Protein 7WME (pdb70)

Nearest PDB structures (foldseek):
  7wme-assembly1_A  TM=1.007E+00  e=6.106E-36  Arabidopsis thaliana
  6sei-assembly1_A  TM=8.425E-01  e=9.256E-13  Thermothielavioides terrestris
  6sei-assembly1_C  TM=8.385E-01  e=9.876E-13  Thermothielavioides terrestris
  6seh-assembly2_A  TM=8.746E-01  e=3.059E-11  Thermothielavioides terrestris
  7cq2-assembly2_B  TM=7.900E-01  e=1.708E-11  Saccharomyces cerevisiae YJM789

Solvent-accessible surface area: 7703 Å² total; per-residue (Å²): 63,55,0,0,2,0,0,8,1,71,16,71,88,38,136,30,77,34,59,13,3,51,3,68,48,4,32,82,36,19,106,15,1,38,32,128,65,87,59,44,10,200,115,7,91,138,45,77,76,13,55,7,0,0,0,0,39,35,7,86,62,69,84,14,0,69,106,0,27,111,4,0,68,68,11,120,126,10,135,40,0,145,151,26,1,88,86,53,213,52,47,88,26,17,52,15,33,0,33,0,0,9,21,0,0,53,27,118,58,15,49,96,42,119,3,18,0,0,1,24,37,83,88,23,30,106,36,10,71,131,14,62,97,22,24,177,95,19,44,79,59,78,25,52,39,81,87,3,43,90,153,27,128

Structure (mmCIF, N/CA/C/O backbone):
data_7WME
#
_entry.id   7WME
#
_cell.length_a   40.518
_cell.length_b   53.452
_cell.length_c   69.947
_cell.angle_alpha   90.000
_cell.angle_beta   90.000
_cell.angle_gamma   90.000
#
_symmetry.space_group_name_H-M   'P 21 21 21'
#
loop_
_entity.id
_entity.type
_entity.pdbx_description
1 polymer 'Structure-specific endonuclease subunit SLX1 homolog'
2 non-polymer 'CALCIUM ION'
3 water water
#
loop_
_atom_site.group_PDB
_atom_site.id
_atom_site.type_symbol
_atom_site.label_atom_id
_atom_site.label_alt_id
_atom_site.label_comp_id
_atom_site.label_asym_id
_atom_site.label_entity_id
_atom_site.label_seq_id
_atom_site.pdbx_PDB_ins_code
_atom_site.Cartn_x
_atom_site.Cartn_y
_atom_site.Cartn_z
_atom_site.occupancy
_atom_site.B_iso_or_equiv
_atom_site.auth_seq_id
_atom_site.auth_comp_id
_atom_site.auth_asym_id
_atom_site.auth_atom_id
_atom_site.pdbx_PDB_model_num
ATOM 1 N N . PHE A 1 27 ? 1.24349 49.15748 46.86154 1.000 20.55688 27 PHE A N 1
ATOM 2 C CA . PHE A 1 27 ? 2.04837 48.04870 47.37989 1.000 19.58035 27 PHE A CA 1
ATOM 3 C C . PHE A 1 27 ? 2.73942 47.40759 46.17579 1.000 18.89585 27 PHE A C 1
ATOM 4 O O . PHE A 1 27 ? 2.05339 46.93518 45.28165 1.000 17.79153 27 PHE A O 1
ATOM 12 N N . PHE A 1 28 ? 4.07462 47.40365 46.14772 1.000 19.59964 28 PHE A N 1
ATOM 13 C CA . PHE A 1 28 ? 4.83072 46.81713 45.03938 1.000 15.06396 28 PHE A CA 1
ATOM 14 C C . PHE A 1 28 ? 5.87946 45.90306 45.65667 1.000 13.97564 28 PHE A C 1
ATOM 15 O O . PHE A 1 28 ? 6.64587 46.35534 46.52155 1.000 14.84398 28 PHE A O 1
ATOM 23 N N . ALA A 1 29 ? 5.86995 44.61851 45.27073 1.000 13.39345 29 ALA A N 1
ATOM 24 C CA . ALA A 1 29 ? 6.71912 43.65652 45.94224 1.000 11.13307 29 ALA A CA 1
ATOM 25 C C . ALA A 1 29 ? 7.45333 42.80622 44.92590 1.000 13.54040 29 ALA A C 1
ATOM 26 O O . ALA A 1 29 ? 6.94289 42.55278 43.82998 1.000 13.76608 29 ALA A O 1
ATOM 28 N N . CYS A 1 30 ? 8.63925 42.31823 45.32536 1.000 9.58628 30 CYS A N 1
ATOM 29 C CA . CYS A 1 30 ? 9.24950 41.21036 44.62118 1.000 9.15154 30 CYS A CA 1
ATOM 30 C C . CYS A 1 30 ? 9.19941 40.02120 45.56266 1.000 12.74256 30 CYS A C 1
ATOM 31 O O . CYS A 1 30 ? 9.29467 40.19867 46.77616 1.000 14.66337 30 CYS A O 1
ATOM 34 N N . TYR A 1 31 ? 9.08807 38.80891 45.04116 1.000 10.91454 31 TYR A N 1
ATOM 35 C CA . TYR A 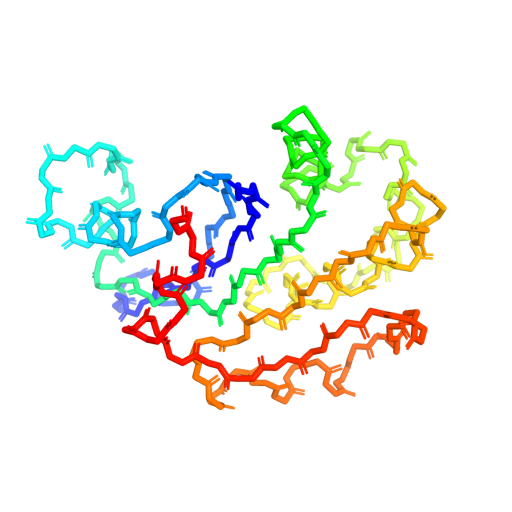1 31 ? 8.94858 37.69262 45.97217 1.000 9.26906 31 TYR A CA 1
ATOM 36 C C . TYR A 1 31 ? 9.79814 36.51647 45.50278 1.000 10.09563 31 TYR A C 1
ATOM 37 O O . TYR A 1 31 ? 10.19288 36.42734 44.32933 1.000 10.66896 31 TYR A O 1
ATOM 46 N N . LEU A 1 32 ? 10.00400 35.58377 46.44003 1.000 10.46401 32 LEU A N 1
ATOM 47 C CA . LEU A 1 32 ? 10.75561 34.35400 46.20019 1.000 10.80297 32 LEU A CA 1
ATOM 48 C C . LEU A 1 32 ? 9.90159 33.16332 46.60500 1.000 8.47863 32 LEU A C 1
ATOM 49 O O . LEU A 1 32 ? 9.40115 33.13731 47.73089 1.000 10.86049 32 LEU A O 1
ATOM 54 N N . LEU A 1 33 ? 9.72720 32.21155 45.68912 1.000 9.64396 33 LEU A N 1
ATOM 55 C CA . LEU A 1 33 ? 9.10992 30.92466 45.99521 1.000 10.55092 33 LEU A CA 1
ATOM 56 C C . LEU A 1 33 ? 10.16668 29.82957 46.03880 1.000 11.04409 33 LEU A C 1
ATOM 57 O O . LEU A 1 33 ? 11.21454 29.91758 45.38163 1.000 10.97752 33 LEU A O 1
ATOM 62 N N . THR A 1 34 ? 9.79480 28.72160 46.68707 1.000 9.57766 34 THR A N 1
ATOM 63 C CA . THR A 1 34 ? 10.59734 27.49941 46.56463 1.000 8.62261 34 THR A CA 1
ATOM 64 C C . THR A 1 34 ? 9.62083 26.35633 46.36797 1.000 11.65642 34 THR A C 1
ATOM 65 O O . THR A 1 34 ? 8.54095 26.36665 46.94557 1.000 12.19999 34 THR A O 1
ATOM 69 N N . SER A 1 35 ? 9.98404 25.38783 45.53433 1.000 10.66613 35 SER A N 1
ATOM 70 C CA . SER A 1 35 ? 9.08068 24.27510 45.25725 1.000 13.12448 35 SER A CA 1
ATOM 71 C C . SER A 1 35 ? 9.25671 23.14689 46.26832 1.000 15.14070 35 SER A C 1
ATOM 72 O O . SER A 1 35 ? 10.38887 22.71919 46.55016 1.000 13.96359 35 SER A O 1
ATOM 75 N N . LEU A 1 36 ? 8.13205 22.61375 46.73427 1.000 14.23775 36 LEU A N 1
ATOM 76 C CA A LEU A 1 36 ? 8.13345 21.42132 47.56951 0.304 16.83354 36 LEU A CA 1
ATOM 77 C CA B LEU A 1 36 ? 8.13515 21.41737 47.56809 0.696 16.70698 36 LEU A CA 1
ATOM 78 C C . LEU A 1 36 ? 7.76815 20.16738 46.78500 1.000 22.49361 36 LEU A C 1
ATOM 79 O O . LEU A 1 36 ? 7.63314 19.08641 47.38584 1.000 22.46765 36 LEU A O 1
ATOM 88 N N . SER A 1 37 ? 7.62991 20.27760 45.47015 1.000 15.78422 37 SER A N 1
ATOM 89 C CA . SER A 1 37 ? 7.43064 19.10404 44.61095 1.000 19.30805 37 SER A CA 1
ATOM 90 C C . SER A 1 37 ? 8.65515 18.18603 44.67094 1.000 21.70038 37 SER A C 1
ATOM 91 O O . SER A 1 37 ? 9.78463 18.66552 44.56425 1.000 19.40071 37 SER A O 1
ATOM 94 N N . PRO A 1 38 ? 8.48956 16.86825 44.82371 1.000 22.71041 38 PRO A N 1
ATOM 95 C CA . PRO A 1 38 ? 9.69997 16.03931 44.86350 1.000 20.41791 38 PRO A CA 1
ATOM 96 C C . PRO A 1 38 ? 10.50123 16.07270 43.57551 1.000 22.25961 38 PRO A C 1
ATOM 97 O O . PRO A 1 38 ? 11.73425 16.02009 43.62912 1.000 29.45003 38 PRO A O 1
ATOM 98 N N . ARG A 1 39 ? 9.86210 16.21249 42.41479 1.000 24.90679 39 ARG A N 1
ATOM 99 C CA . ARG A 1 39 ? 10.62420 16.28258 41.17282 1.000 25.34992 39 ARG A CA 1
ATOM 100 C C . ARG A 1 39 ? 11.36209 17.60191 41.00307 1.000 25.30150 39 ARG A C 1
ATOM 101 O O . ARG A 1 39 ? 12.31235 17.67290 40.21461 1.000 28.41353 39 ARG A O 1
ATOM 103 N N . HIS A 1 40 ? 10.93030 18.65780 41.69759 1.000 19.92759 40 HIS A N 1
ATOM 104 C CA . HIS A 1 40 ? 11.57518 19.96388 41.56212 1.000 19.94689 40 HIS A CA 1
ATOM 105 C C . HIS A 1 40 ? 12.04268 20.53789 42.89420 1.000 21.05481 40 HIS A C 1
ATOM 106 O O . HIS A 1 40 ? 12.18772 21.76274 43.02025 1.000 15.80748 40 HIS A O 1
ATOM 113 N N . LYS A 1 41 ? 12.30099 19.69740 43.88135 1.000 17.80914 41 LYS A N 1
ATOM 114 C CA . LYS A 1 41 ? 12.46179 20.15524 45.24613 1.000 16.73846 41 LYS A CA 1
ATOM 115 C C . LYS A 1 41 ? 13.57823 21.16977 45.37555 1.000 15.53182 41 LYS A C 1
ATOM 116 O O . LYS A 1 41 ? 14.71345 20.91308 44.98166 1.000 16.40620 41 LYS A O 1
ATOM 122 N N . GLY A 1 42 ? 13.23519 22.34369 45.91747 1.000 14.89647 42 GLY A N 1
ATOM 123 C CA . GLY A 1 42 ? 14.22286 23.36935 46.14285 1.000 14.59866 42 GLY A CA 1
ATOM 124 C C . GLY A 1 42 ? 14.38544 24.34565 45.00371 1.000 16.57126 42 GLY A C 1
ATOM 125 O O . GLY A 1 42 ? 15.07413 25.35871 45.17980 1.000 15.56813 42 GLY A O 1
ATOM 126 N N . GLN A 1 43 ? 13.83692 24.04954 43.82997 1.000 13.34473 43 GLN A N 1
ATOM 127 C CA . GLN A 1 43 ? 13.88477 25.03127 42.74953 1.000 12.93722 43 GLN A CA 1
ATOM 128 C C . GLN A 1 43 ? 13.14159 26.27604 43.17427 1.000 12.07982 43 GLN A C 1
ATOM 129 O O . GLN A 1 43 ? 12.18204 26.21721 43.95599 1.000 13.86994 43 GLN A O 1
ATOM 135 N N . THR A 1 44 ? 13.62244 27.41466 42.67703 1.000 10.99814 44 THR A N 1
ATOM 136 C CA . THR A 1 44 ? 13.06233 28.69438 43.13295 1.000 9.94735 44 THR A CA 1
ATOM 137 C C . THR A 1 44 ? 12.38009 29.41091 41.98734 1.000 11.73844 44 THR A C 1
ATOM 138 O O . THR A 1 44 ? 12.58884 29.11661 40.80777 1.000 13.00818 44 THR A O 1
ATOM 142 N N . TYR A 1 45 ? 11.60763 30.42215 42.36255 1.0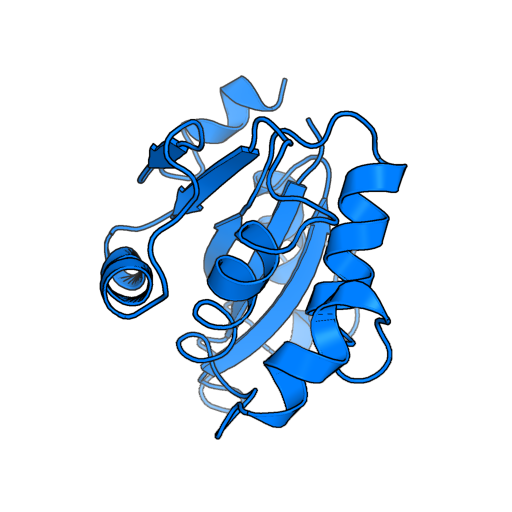00 10.94558 45 TYR A N 1
ATOM 143 C CA . TYR A 1 45 ? 10.98186 31.29904 41.37293 1.000 10.81167 45 TYR A CA 1
ATOM 144 C C . TYR A 1 45 ? 11.00370 32.69573 41.95626 1.000 10.57374 45 TYR A C 1
ATOM 145 O O . TYR A 1 45 ? 10.69062 32.87199 43.13313 1.000 11.01076 45 TYR A O 1
ATOM 154 N N . ILE A 1 46 ? 11.39600 33.67496 41.15915 1.000 10.17480 46 ILE A N 1
ATOM 155 C CA . ILE A 1 46 ? 11.41931 35.07512 41.59881 1.000 8.73692 46 ILE A CA 1
ATOM 156 C C . ILE A 1 46 ? 10.44573 35.86200 40.73595 1.000 9.05921 46 ILE A C 1
ATOM 157 O O . ILE A 1 46 ? 10.43909 35.69212 39.51747 1.000 11.49464 46 ILE A O 1
ATOM 162 N N . GLY A 1 47 ? 9.67431 36.74653 41.35594 1.000 10.80289 47 GLY A N 1
ATOM 163 C CA . GLY A 1 47 ? 8.72845 37.47399 40.52343 1.000 10.05616 47 GLY A CA 1
ATOM 164 C C . GLY A 1 47 ? 8.33844 38.78206 41.16557 1.000 9.64164 47 GLY A C 1
ATOM 165 O O . GLY A 1 47 ? 8.76890 39.10831 42.27074 1.000 10.18815 47 GLY A O 1
ATOM 166 N N . PHE A 1 48 ? 7.46221 39.50906 40.45431 1.000 11.02174 48 PHE A N 1
ATOM 167 C CA . PHE A 1 48 ? 6.91990 40.80535 40.88367 1.000 11.38154 48 PHE A CA 1
ATOM 168 C C . PHE A 1 48 ? 5.41699 40.65166 41.13619 1.000 10.32590 48 PHE A C 1
ATOM 169 O O . PHE A 1 48 ? 4.76139 39.91179 40.42426 1.000 12.26964 48 PHE A O 1
ATOM 177 N N . THR A 1 49 ? 4.89263 41.29085 42.18928 1.000 9.75493 49 THR A N 1
ATOM 178 C CA . THR A 1 49 ? 3.44754 41.24551 42.37191 1.000 12.76110 49 THR A CA 1
ATOM 179 C C . THR A 1 49 ? 2.97784 42.43311 43.18674 1.000 14.12150 49 THR A C 1
ATOM 180 O O . THR A 1 49 ? 3.73111 42.97730 43.99516 1.000 12.87682 49 THR A O 1
ATOM 184 N N . VAL A 1 50 ? 1.70383 42.82131 42.96423 1.000 12.56936 50 VAL A N 1
ATOM 185 C CA . VAL A 1 50 ? 1.02642 43.75709 43.87779 1.000 15.63144 50 VAL A CA 1
ATOM 186 C C . VAL A 1 50 ? 0.10509 43.04351 44.86353 1.000 15.38373 50 VAL A C 1
ATOM 187 O O . VAL A 1 50 ? -0.54444 43.69970 45.69127 1.000 15.01950 50 VAL A O 1
ATOM 191 N N . ASN A 1 51 ? 0.04359 41.71763 44.83972 1.000 13.24011 51 ASN A N 1
ATOM 192 C CA . ASN A 1 51 ? -0.85272 40.97650 45.72328 1.000 13.21295 51 ASN A CA 1
ATOM 193 C C . ASN A 1 51 ? -0.30591 39.58816 46.00669 1.000 15.06233 51 ASN A C 1
ATOM 194 O O . ASN A 1 51 ? -0.66692 38.61421 45.33823 1.000 1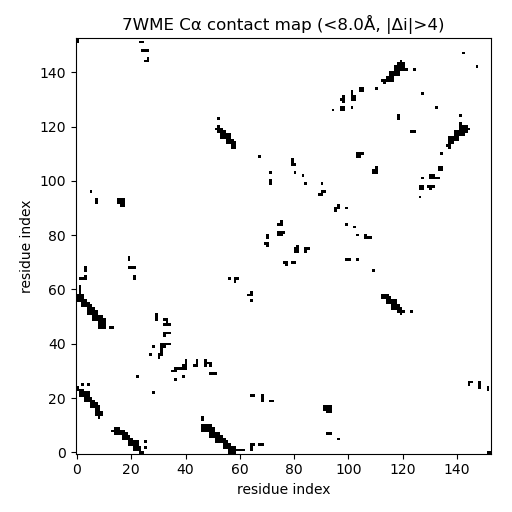4.33587 51 ASN A O 1
ATOM 199 N N . PRO A 1 52 ? 0.51730 39.44756 47.04466 1.000 15.27549 52 PRO A N 1
ATOM 200 C CA . PRO A 1 52 ? 1.19080 38.15306 47.28965 1.000 13.67125 52 PRO A CA 1
ATOM 201 C C . PRO A 1 52 ? 0.24355 37.00134 47.52809 1.000 16.59128 52 PRO A C 1
ATOM 202 O O . PRO A 1 52 ? 0.53072 35.88280 47.10737 1.000 14.26343 52 PRO A O 1
ATOM 206 N N . ARG A 1 53 ? -0.88992 37.24082 48.21705 1.000 15.97726 53 ARG A N 1
ATOM 207 C CA . ARG A 1 53 ? -1.82339 36.15807 48.49969 1.000 16.29270 53 ARG A CA 1
ATOM 208 C C . ARG A 1 53 ? -2.46921 35.64907 47.22346 1.000 14.63294 53 ARG A C 1
ATOM 209 O O . ARG A 1 53 ? -2.55168 34.43433 46.98086 1.000 14.98924 53 ARG A O 1
ATOM 213 N N . ARG A 1 54 ? -2.91999 36.57944 46.37134 1.000 13.74861 54 ARG A N 1
ATOM 214 C CA . ARG A 1 54 ? -3.41881 36.15674 45.07172 1.000 13.23909 54 ARG A CA 1
ATOM 215 C C . ARG A 1 54 ? -2.34319 35.38323 44.31137 1.000 14.47206 54 ARG A C 1
ATOM 216 O O . ARG A 1 54 ? -2.60951 34.35120 43.69729 1.000 12.10316 54 ARG A O 1
ATOM 224 N N . ARG A 1 55 ? -1.12239 35.90891 44.30350 1.000 13.60711 55 ARG A N 1
ATOM 225 C CA . ARG A 1 55 ? -0.06341 35.33142 43.47333 1.000 11.66193 55 ARG A CA 1
ATOM 226 C C . ARG A 1 55 ? 0.28908 33.90763 43.90192 1.000 11.02503 55 ARG A C 1
ATOM 227 O O . ARG A 1 55 ? 0.47316 33.04567 43.04258 1.000 12.85419 55 ARG A O 1
ATOM 235 N N . ILE A 1 56 ? 0.41749 33.64188 45.22957 1.000 13.05431 56 ILE A N 1
ATOM 236 C CA . ILE A 1 56 ? 0.75120 32.27719 45.64229 1.000 12.52281 56 ILE A CA 1
ATOM 237 C C . ILE A 1 56 ? -0.41057 31.34339 45.32895 1.000 13.52116 56 ILE A C 1
ATOM 238 O O . ILE A 1 56 ? -0.19266 30.18965 44.92612 1.000 14.16751 56 ILE A O 1
ATOM 243 N N . ARG A 1 57 ? -1.64874 31.83252 45.46726 1.000 14.10516 57 ARG A N 1
ATOM 244 C CA . ARG A 1 57 ? -2.78075 30.98507 45.09390 1.000 14.51401 57 ARG A CA 1
ATOM 245 C C . ARG A 1 57 ? -2.74825 30.65802 43.61060 1.000 14.36010 57 ARG A C 1
ATOM 246 O O . ARG A 1 57 ? -3.10218 29.55133 43.21268 1.000 14.92145 57 ARG A O 1
ATOM 254 N N . GLN A 1 58 ? -2.34832 31.62350 42.75811 1.000 12.24629 58 GLN A N 1
ATOM 255 C CA . GLN A 1 58 ? -2.19162 31.31670 41.33539 1.000 13.11077 58 GLN A CA 1
ATOM 256 C C . GLN A 1 58 ? -1.10826 30.27115 41.09132 1.000 14.63050 58 GLN A C 1
ATOM 257 O O . GLN A 1 58 ? -1.31054 29.29570 40.34841 1.000 14.45730 58 GLN A O 1
ATOM 263 N N . HIS A 1 59 ? 0.08079 30.48059 41.64805 1.000 12.61891 59 HIS A N 1
ATOM 264 C CA . HIS A 1 59 ? 1.12316 29.48388 41.43070 1.000 13.08760 59 HIS A CA 1
ATOM 265 C C . HIS A 1 59 ? 0.71378 28.09359 41.90181 1.000 15.02167 59 HIS A C 1
ATOM 266 O O . HIS A 1 59 ? 1.17912 27.10789 41.32186 1.000 14.33517 59 HIS A O 1
ATOM 273 N N . ASN A 1 60 ? -0.09972 27.98623 42.96256 1.000 14.87333 60 ASN A N 1
ATOM 274 C CA . ASN A 1 60 ? -0.48547 26.67110 43.49551 1.000 12.59625 60 ASN A CA 1
ATOM 275 C C . ASN A 1 60 ? -1.79111 26.16156 42.90407 1.000 17.17178 60 ASN A C 1
ATOM 276 O O . ASN A 1 60 ? -2.27401 25.08395 43.30876 1.000 17.98545 60 ASN A O 1
ATOM 281 N N . GLY A 1 61 ? -2.34491 26.87030 41.93402 1.000 16.47885 61 GLY A N 1
ATOM 282 C CA . GLY A 1 61 ? -3.53851 26.36137 41.27348 1.000 18.43949 61 GLY A CA 1
ATOM 283 C C . GLY A 1 61 ? -4.83532 26.60813 41.98525 1.000 18.87003 61 GLY A C 1
ATOM 284 O O . GLY A 1 61 ? -5.87473 26.10920 41.50377 1.000 21.57728 61 GLY A O 1
ATOM 285 N N . GLU A 1 62 ? -4.83896 27.31557 43.12091 1.000 15.80804 62 GLU A N 1
ATOM 286 C CA . GLU A 1 62 ? -6.10655 27.56861 43.79154 1.000 17.08554 62 GLU A CA 1
ATOM 287 C C . GLU A 1 62 ? -6.91859 28.58016 43.00386 1.000 23.33307 62 GLU A C 1
ATOM 288 O O . GLU A 1 62 ? -8.15804 28.57880 43.07794 1.000 21.35954 62 GLU A O 1
ATOM 294 N N . ILE A 1 63 ? -6.21728 29.43432 42.26586 1.000 18.94616 63 ILE A N 1
ATOM 295 C CA . ILE A 1 63 ? -6.77272 30.31612 41.23823 1.000 19.91150 63 ILE A CA 1
ATOM 296 C C . ILE A 1 63 ? -6.19338 29.88690 39.89709 1.000 21.64857 63 ILE A C 1
ATOM 297 O O . ILE A 1 63 ? -4.97927 29.72322 39.77061 1.000 21.32274 63 ILE A O 1
ATOM 302 N N . THR A 1 64 ? -7.04645 29.72754 38.88365 1.000 19.43408 64 THR A N 1
ATOM 303 C CA . THR A 1 64 ? -6.58186 29.15975 37.62833 1.000 23.56383 64 THR A CA 1
ATOM 304 C C . THR A 1 64 ? -6.16181 30.23559 36.63120 1.000 27.53448 64 THR A C 1
ATOM 305 O O . THR A 1 64 ? -6.68593 30.29127 35.52580 1.000 35.71595 64 THR A O 1
ATOM 306 N N . SER A 1 65 ? -5.26054 31.14053 37.03229 1.000 20.93743 65 SER A N 1
ATOM 307 C CA . SER A 1 65 ? -4.64348 32.09684 36.13251 1.000 18.28892 65 SER A CA 1
ATOM 308 C C . SER A 1 65 ? -3.21316 32.31743 36.60725 1.000 20.01507 65 SER A C 1
ATOM 309 O O . SER A 1 65 ? -2.85768 31.93662 37.72169 1.000 19.23407 65 SER A O 1
ATOM 312 N N . GLY A 1 66 ? -2.39038 32.88740 35.73249 1.000 16.30537 66 GLY A N 1
ATOM 313 C CA . GLY A 1 66 ? -1.09809 33.43899 36.12949 1.000 17.52708 66 GLY A CA 1
ATOM 314 C C . GLY A 1 66 ? 0.02179 32.44860 36.37039 1.000 24.03023 66 GLY A C 1
ATOM 315 O O . GLY A 1 66 ? 1.09053 32.86276 36.83524 1.000 26.11132 66 GLY A O 1
ATOM 316 N N . ALA A 1 67 ? -0.16656 31.16701 36.08731 1.000 16.13145 67 ALA A N 1
ATOM 317 C CA . ALA A 1 67 ? 0.83303 30.19168 36.52384 1.000 17.33463 67 ALA A CA 1
ATOM 318 C C . ALA A 1 67 ? 1.14857 29.17194 35.45131 1.000 16.45549 67 ALA A C 1
ATOM 319 O O . ALA A 1 67 ? 1.28985 27.97760 35.73419 1.000 18.20758 67 ALA A O 1
ATOM 321 N N . TRP A 1 68 ? 1.25819 29.61701 34.20090 1.000 16.11513 68 TRP A N 1
ATOM 322 C CA . TRP A 1 68 ? 1.81233 28.72492 33.17701 1.000 13.92723 68 TRP A CA 1
ATOM 323 C C . TRP A 1 68 ? 3.19109 28.20312 33.62456 1.000 16.48350 68 TRP A C 1
ATOM 324 O O . TRP A 1 68 ? 3.99547 28.93098 34.21726 1.000 16.91399 68 TRP A O 1
ATOM 335 N N . ARG A 1 69 ? 3.45107 26.90918 33.37797 1.000 19.60811 69 ARG A N 1
ATOM 336 C CA . ARG A 1 69 ? 4.74684 26.29704 33.73906 1.000 19.88406 69 ARG A CA 1
ATOM 337 C C . ARG A 1 69 ? 4.92480 26.12286 35.26875 1.000 21.62648 69 ARG A C 1
ATOM 338 O O . ARG A 1 69 ? 5.11733 24.99662 35.74456 1.000 20.90126 69 ARG A O 1
ATOM 346 N N . THR A 1 70 ? 4.80751 27.18310 36.08543 1.000 17.39720 70 THR A N 1
ATOM 347 C CA . THR A 1 70 ? 4.98566 26.96031 37.52344 1.000 15.56114 70 THR A CA 1
ATOM 348 C C . THR A 1 70 ? 3.90549 26.04114 38.09457 1.000 17.72818 70 THR A C 1
ATOM 349 O O . THR A 1 70 ? 4.13950 25.35639 39.09689 1.000 16.77489 70 THR A O 1
ATOM 353 N N . LYS A 1 71 ? 2.73261 26.01100 37.46519 1.000 19.50616 71 LYS A N 1
ATOM 354 C CA . LYS A 1 71 ? 1.68256 25.05555 37.84398 1.000 22.57408 71 LYS A CA 1
ATOM 355 C C . LYS A 1 71 ? 2.20754 23.62536 37.92988 1.000 23.55806 71 LYS A C 1
ATOM 356 O O . LYS A 1 71 ? 1.68537 22.80502 38.70650 1.000 28.25277 71 LYS A O 1
ATOM 361 N N . LYS A 1 72 ? 3.21490 23.28997 37.13585 1.000 21.83105 72 LYS A N 1
ATOM 362 C CA . LYS A 1 72 ? 3.69713 21.91240 37.10617 1.000 24.92268 72 LYS A CA 1
ATOM 363 C C . LYS A 1 72 ? 4.56055 21.55869 38.30386 1.000 24.81350 72 LYS A C 1
ATOM 364 O O . LYS A 1 72 ? 4.93055 20.38302 38.44755 1.000 25.57017 72 LYS A O 1
ATOM 370 N N . LYS A 1 73 ? 4.94037 22.53776 39.12567 1.000 18.86928 73 LYS A N 1
ATOM 371 C CA . LYS A 1 73 ? 5.92988 22.31928 40.18479 1.000 19.49335 73 LYS A CA 1
ATOM 372 C C . LYS A 1 73 ? 5.31840 22.53290 41.55619 1.000 16.87771 73 LYS A C 1
ATOM 373 O O . LYS A 1 73 ? 6.01424 22.80809 42.53873 1.000 16.00038 73 LYS A O 1
ATOM 379 N N . ARG A 1 74 ? 4.01468 22.38040 41.64672 1.000 19.57092 74 ARG A N 1
ATOM 380 C CA . ARG A 1 74 ? 3.30790 22.57130 42.89516 1.000 18.57192 74 ARG A CA 1
ATOM 381 C C . ARG A 1 74 ? 3.59136 21.42665 43.85010 1.000 14.14200 74 ARG A C 1
ATOM 382 O O . ARG A 1 74 ? 3.90045 20.31421 43.41194 1.000 20.10015 74 ARG A O 1
ATOM 390 N N . PRO A 1 75 ? 3.49631 21.67318 45.16924 1.000 16.06152 75 PRO A N 1
ATOM 391 C CA . PRO A 1 75 ? 3.18257 22.92494 45.86185 1.000 12.96654 75 PRO A CA 1
ATOM 392 C C . PRO A 1 75 ? 4.37775 23.82946 45.99303 1.000 17.89777 75 PRO A C 1
ATOM 393 O O . PRO A 1 75 ? 5.48673 23.35802 46.23496 1.000 17.09117 75 PRO A O 1
ATOM 397 N N . TRP A 1 76 ? 4.12681 25.12399 45.88192 1.000 14.37844 76 TRP A N 1
ATOM 398 C CA . TRP A 1 76 ? 5.13876 26.15611 46.13358 1.000 12.61891 76 TRP A CA 1
ATOM 399 C C . TRP A 1 76 ? 4.91343 26.76984 47.50209 1.000 15.57821 76 TRP A C 1
ATOM 400 O O . TRP A 1 76 ? 3.77543 26.89621 47.97095 1.000 16.41834 76 TRP A O 1
ATOM 411 N N . GLU A 1 77 ? 5.99411 27.19832 48.13069 1.000 12.22736 77 GLU A N 1
ATOM 412 C CA . GLU A 1 77 ? 5.90362 28.03049 49.31295 1.000 13.58038 77 GLU A CA 1
ATOM 413 C C . GLU A 1 77 ? 6.46667 29.39789 48.96611 1.000 14.04774 77 GLU A C 1
ATOM 414 O O . GLU A 1 77 ? 7.55752 29.49101 48.39163 1.000 12.15818 77 GLU A O 1
ATOM 420 N N . MET A 1 78 ? 5.77245 30.46006 49.37093 1.000 13.27105 78 MET A N 1
ATOM 421 C CA . MET A 1 78 ? 6.38883 31.78382 49.22741 1.000 13.65211 78 MET A CA 1
ATOM 422 C C . MET A 1 78 ? 7.30359 31.97607 50.43534 1.000 15.46354 78 MET A C 1
ATOM 423 O O . MET A 1 78 ? 6.84320 31.90755 51.58040 1.000 15.33776 78 MET A O 1
ATOM 428 N N . VAL A 1 79 ? 8.61220 32.11203 50.16626 1.000 10.68948 79 VAL A N 1
ATOM 429 C CA . VAL A 1 79 ? 9.62689 32.21218 51.21249 1.000 12.91357 79 VAL A CA 1
ATOM 430 C C . VAL A 1 79 ? 9.58989 33.59016 51.83770 1.000 16.63651 79 VAL A C 1
ATOM 431 O O . VAL A 1 79 ? 9.54632 33.76143 53.06977 1.000 14.76512 79 VAL A O 1
ATOM 435 N N . LEU A 1 80 ? 9.64836 34.59732 50.98485 1.000 12.70925 80 LEU A N 1
ATOM 436 C CA . LEU A 1 80 ? 9.66423 35.98532 51.45864 1.000 12.13575 80 LEU A CA 1
ATOM 437 C C . LEU A 1 80 ? 9.21350 36.90793 50.34438 1.000 12.70378 80 LEU A C 1
ATOM 438 O O . LEU A 1 80 ? 9.18753 36.52387 49.17315 1.000 13.19600 80 LEU A O 1
ATOM 443 N N . CYS A 1 81 ? 8.86349 38.14069 50.72551 1.000 10.37160 81 CYS A N 1
ATOM 444 C CA . CYS A 1 81 ? 8.75353 39.17659 49.70872 1.000 12.32819 81 CYS A CA 1
ATOM 445 C C . CYS A 1 81 ? 9.44638 40.41344 50.22271 1.000 14.07312 81 CYS A C 1
ATOM 446 O O . CYS A 1 81 ? 9.68563 40.55527 51.40601 1.000 13.86485 81 CYS A O 1
ATOM 449 N N . ILE A 1 82 ? 9.84623 41.27218 49.29242 1.000 13.18217 82 ILE A N 1
ATOM 450 C CA A ILE A 1 82 ? 10.40447 42.57087 49.62398 0.620 10.85410 82 ILE A CA 1
ATOM 451 C CA B ILE A 1 82 ? 10.42791 42.57933 49.58842 0.380 10.88667 82 ILE A CA 1
ATOM 452 C C . ILE A 1 82 ? 9.43135 43.60904 49.09895 1.000 11.40791 82 ILE A C 1
ATOM 453 O O . ILE A 1 82 ? 9.01524 43.54692 47.94709 1.000 11.89161 82 ILE A O 1
ATOM 462 N N . TYR A 1 83 ? 9.02119 44.52912 49.97525 1.000 11.60497 83 TYR A N 1
ATOM 463 C CA . TYR A 1 83 ? 8.06526 45.53112 49.51481 1.000 10.51737 83 TYR A CA 1
ATOM 464 C C . TYR A 1 83 ? 8.51165 46.89295 50.00365 1.000 13.63744 83 TYR A C 1
ATOM 465 O O . TYR A 1 83 ? 9.51728 47.02507 50.72067 1.000 14.43907 83 TYR A O 1
ATOM 474 N N . GLY A 1 84 ? 7.78523 47.92958 49.55804 1.000 13.16004 84 GLY A N 1
ATOM 475 C CA . GLY A 1 84 ? 8.18834 49.27487 49.89892 1.000 16.04266 84 GLY A CA 1
ATOM 476 C C . GLY A 1 84 ? 8.75934 50.05665 48.75088 1.000 15.98377 84 GLY A C 1
ATOM 477 O O . GLY A 1 84 ? 9.05439 51.25176 48.92001 1.000 15.92810 84 GLY A O 1
ATOM 478 N N . PHE A 1 85 ? 8.93281 49.41341 47.58918 1.000 13.64317 85 PHE A N 1
ATOM 479 C CA . PHE A 1 85 ? 9.37338 50.11751 46.41451 1.000 13.50293 85 PHE A CA 1
ATOM 480 C C . PHE A 1 85 ? 8.38091 51.22512 46.09701 1.000 15.06670 85 PHE A C 1
ATOM 481 O O . PHE A 1 85 ? 7.15740 51.01891 46.19814 1.000 16.06928 85 PHE A O 1
ATOM 489 N N . PRO A 1 86 ? 8.87291 52.38694 45.69245 1.000 14.04136 86 PRO A N 1
ATOM 490 C CA . PRO A 1 86 ? 8.00051 53.55416 45.54311 1.000 17.92108 86 PRO A CA 1
ATOM 491 C C . PRO A 1 86 ? 7.10246 53.49028 44.32797 1.000 22.31412 86 PRO A C 1
ATOM 492 O O . PRO A 1 86 ? 6.04036 54.14118 44.31708 1.000 19.90821 86 PRO A O 1
ATOM 496 N N . THR A 1 87 ? 7.50103 52.74222 43.29540 1.000 15.26614 87 THR A N 1
ATOM 497 C CA . THR A 1 87 ? 6.73195 52.61331 42.07197 1.000 16.91380 87 THR A CA 1
ATOM 498 C C . THR A 1 87 ? 6.76921 51.16996 41.59493 1.000 18.29162 87 THR A C 1
ATOM 499 O O . THR A 1 87 ? 7.64886 50.38881 41.97884 1.000 17.46723 87 THR A O 1
ATOM 503 N N . ASN A 1 88 ? 5.85001 50.84050 40.69064 1.000 16.37596 88 ASN A N 1
ATOM 504 C CA . ASN A 1 88 ? 5.95203 49.54195 40.03545 1.000 18.07962 88 ASN A CA 1
ATOM 505 C C . ASN A 1 88 ? 7.27651 49.41682 39.29440 1.000 14.39410 88 ASN A C 1
ATOM 506 O O . ASN A 1 88 ? 7.91769 48.36984 39.33060 1.000 14.66301 88 ASN A O 1
ATOM 511 N N . VAL A 1 89 ? 7.73973 50.49756 38.67508 1.000 14.81764 89 VAL A N 1
ATOM 512 C CA . VAL A 1 89 ? 8.96359 50.43509 37.88519 1.000 15.43143 89 VAL A CA 1
ATOM 513 C C . VAL A 1 89 ? 10.16158 50.12468 38.78233 1.000 14.58552 89 VAL A C 1
ATOM 514 O O . VAL A 1 89 ? 11.05227 49.34962 38.40886 1.000 15.49120 89 VAL A O 1
ATOM 518 N N . SER A 1 90 ? 10.17430 50.70113 39.99844 1.000 14.55314 90 SER A N 1
ATOM 519 C CA . SER A 1 90 ? 11.31540 50.46138 40.88836 1.000 13.83729 90 SER A CA 1
ATOM 520 C C . SER A 1 90 ? 11.35132 48.99013 41.31808 1.000 12.32613 90 SER A C 1
ATOM 521 O O . SER A 1 90 ? 12.40770 48.32640 41.26289 1.000 13.33151 90 SER A O 1
ATOM 524 N N . ALA A 1 91 ? 10.17884 48.43208 41.64132 1.000 12.47320 91 ALA A N 1
ATOM 525 C CA . ALA A 1 91 ? 10.12799 47.00806 41.96118 1.000 10.88745 91 ALA A CA 1
ATOM 526 C C . ALA A 1 91 ? 10.50533 46.15999 40.75420 1.000 10.64053 91 ALA A C 1
ATOM 527 O O . ALA A 1 91 ? 11.17039 45.13218 40.90708 1.000 10.83811 91 ALA A O 1
ATOM 529 N N . LEU A 1 92 ? 10.06571 46.54190 39.54115 1.000 11.07771 92 LEU A N 1
ATOM 530 C CA . LEU A 1 92 ? 10.40422 45.71716 38.37007 1.000 12.08902 92 LEU A CA 1
ATOM 531 C C . LEU A 1 92 ? 11.88974 45.75498 38.02911 1.000 11.95988 92 LEU A C 1
ATOM 532 O O . LEU A 1 92 ? 12.44364 44.74708 37.54817 1.000 12.31454 92 LEU A O 1
ATOM 537 N N . GLN A 1 93 ? 12.55425 46.88987 38.26888 1.000 12.30836 93 GLN A N 1
ATOM 538 C CA . GLN A 1 93 ? 14.01422 46.95487 38.11225 1.000 11.79141 93 GLN A CA 1
ATOM 539 C C . GLN A 1 93 ? 14.70565 46.00349 39.06824 1.000 10.96504 93 GLN A C 1
ATOM 540 O O . GLN A 1 93 ? 15.67464 45.31241 38.69781 1.000 11.60021 93 GLN A O 1
ATOM 546 N N . PHE A 1 94 ? 14.19425 45.93184 40.30191 1.000 11.02811 94 PHE A N 1
ATOM 547 C CA . PHE A 1 94 ? 14.78027 45.01164 41.29841 1.000 11.99320 94 PHE A CA 1
ATOM 548 C C . PHE A 1 94 ? 14.53934 43.55893 40.91731 1.000 9.83326 94 PHE A C 1
ATOM 549 O O . PHE A 1 94 ? 15.46649 42.73993 40.91955 1.000 10.62992 94 PHE A O 1
ATOM 557 N N . GLU A 1 95 ? 13.31146 43.24066 40.48979 1.000 9.14006 95 GLU A N 1
ATOM 558 C CA . GLU A 1 95 ? 12.99881 41.88479 40.04394 1.000 11.74854 95 GLU A CA 1
ATOM 559 C C . GLU A 1 95 ? 13.92698 41.46630 38.91534 1.000 10.40968 95 GLU A C 1
ATOM 560 O O . GLU A 1 95 ? 14.49366 40.36476 38.93037 1.000 10.70151 95 GLU A O 1
ATOM 566 N N . TRP A 1 96 ? 14.09930 42.34948 37.91758 1.000 11.82519 96 TRP A N 1
ATOM 567 C CA . TRP A 1 96 ? 14.90400 41.95864 36.76971 1.000 11.78567 96 TRP A CA 1
ATOM 568 C C . TRP A 1 96 ? 16.34735 41.67996 37.19601 1.000 12.02496 96 TRP A C 1
ATOM 569 O O . TRP A 1 96 ? 16.96035 40.70825 36.75174 1.000 12.42256 96 TRP A O 1
ATOM 580 N N . ALA A 1 97 ? 16.89279 42.50623 38.08291 1.000 10.32632 97 ALA A N 1
ATOM 581 C CA . ALA A 1 97 ? 18.28609 42.29117 38.47436 1.000 9.24001 97 ALA A CA 1
ATOM 582 C C . ALA A 1 97 ? 18.42858 41.02942 39.33036 1.000 10.86953 97 ALA A C 1
ATOM 583 O O . ALA A 1 97 ? 19.43808 40.32638 39.25331 1.000 10.64434 97 ALA A O 1
ATOM 585 N N . TRP A 1 98 ? 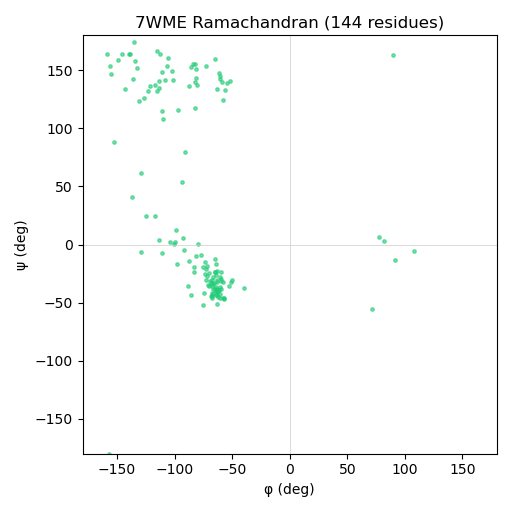17.43367 40.74910 40.16942 1.000 10.24121 98 TRP A N 1
ATOM 586 C CA . TRP A 1 98 ? 17.50881 39.55579 41.01045 1.000 8.38312 98 TRP A CA 1
ATOM 587 C C . TRP A 1 98 ? 17.45366 38.28727 40.17509 1.000 9.28751 98 TRP A C 1
ATOM 588 O O . TRP A 1 98 ? 18.13957 37.29473 40.48330 1.000 11.70202 98 TRP A O 1
ATOM 599 N N . GLN A 1 99 ? 16.62496 38.30926 39.12026 1.000 10.09083 99 GLN A N 1
ATOM 600 C CA . GLN A 1 99 ? 16.53571 37.18556 38.17125 1.000 12.06275 99 GLN A CA 1
ATOM 601 C C . GLN A 1 99 ? 17.75174 37.07774 37.25185 1.000 13.54644 99 GLN A C 1
ATOM 602 O O . GLN A 1 99 ? 18.05918 35.98389 36.76410 1.000 14.26190 99 GLN A O 1
ATOM 608 N N . HIS A 1 100 ? 18.39620 38.19864 36.93518 1.000 10.65287 100 HIS A N 1
ATOM 609 C CA . HIS A 1 100 ? 19.48703 38.25652 35.96045 1.000 12.08657 100 HIS A CA 1
ATOM 610 C C . HIS A 1 100 ? 20.68016 38.98499 36.56945 1.000 11.92614 100 HIS A C 1
ATOM 611 O O . HIS A 1 100 ? 21.11226 40.02556 36.05623 1.000 12.83009 100 HIS A O 1
ATOM 618 N N . PRO A 1 101 ? 21.25072 38.46030 37.65702 1.000 10.62168 101 PRO A N 1
ATOM 619 C CA . PRO A 1 101 ? 22.34000 39.19245 38.34539 1.000 10.63316 101 PR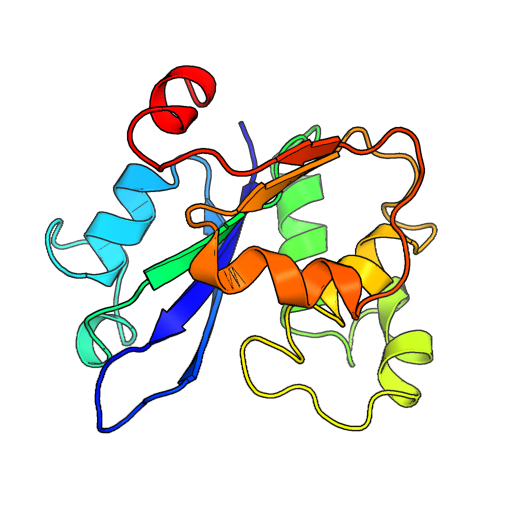O A CA 1
ATOM 620 C C . PRO A 1 101 ? 23.57172 39.33347 37.49434 1.000 12.90033 101 PRO A C 1
ATOM 621 O O . PRO A 1 101 ? 24.32812 40.28270 37.71420 1.000 15.93258 101 PRO A O 1
ATOM 625 N N . ARG A 1 102 ? 23.75936 38.44189 36.50823 1.000 13.51905 102 ARG A N 1
ATOM 626 C CA . ARG A 1 102 ? 24.95500 38.51315 35.68106 1.000 17.11455 102 ARG A CA 1
ATOM 627 C C . ARG A 1 102 ? 24.82856 39.51695 34.55686 1.000 17.22729 102 ARG A C 1
ATOM 628 O O . ARG A 1 102 ? 25.87137 39.90647 34.02454 1.000 22.11176 102 ARG A O 1
ATOM 634 N N . GLU A 1 103 ? 23.59611 39.91410 34.18565 1.000 15.84570 103 GLU A N 1
ATOM 635 C CA . GLU A 1 103 ? 23.39886 40.99989 33.21731 1.000 16.47877 103 GLU A CA 1
ATOM 636 C C . GLU A 1 103 ? 23.34219 42.37310 33.87194 1.000 18.28016 103 GLU A C 1
ATOM 637 O O . GLU A 1 103 ? 23.84574 43.34531 33.30517 1.000 19.55575 103 GLU A O 1
ATOM 643 N N . SER A 1 104 ? 22.77016 42.46248 35.05868 1.000 13.82845 104 SER A N 1
ATOM 644 C CA . SER A 1 104 ? 22.59789 43.74706 35.74788 1.000 12.14077 104 SER A CA 1
ATOM 645 C C . SER A 1 104 ? 23.91432 44.49228 35.92757 1.000 13.76073 104 SER A C 1
ATOM 646 O O . SER A 1 104 ? 24.90809 43.91899 36.37420 1.000 13.80762 104 SER A O 1
ATOM 649 N N . VAL A 1 105 ? 23.91240 45.79083 35.60718 1.000 11.39677 105 VAL A N 1
ATOM 650 C CA . VAL A 1 105 ? 25.09700 46.61138 35.92736 1.000 12.16159 105 VAL A CA 1
ATOM 651 C C . VAL A 1 105 ? 25.31809 46.67205 37.42520 1.000 12.81899 105 VAL A C 1
ATOM 652 O O . VAL A 1 105 ? 26.45981 46.57885 37.91272 1.000 14.68223 105 VAL A O 1
ATOM 656 N N . ALA A 1 106 ? 24.22812 46.86612 38.18821 1.000 12.54543 106 ALA A N 1
ATOM 657 C CA . ALA A 1 106 ? 24.34481 47.05913 39.62122 1.000 11.55296 106 ALA A CA 1
ATOM 658 C C . ALA A 1 106 ? 24.90659 45.81317 40.28499 1.000 14.05485 106 ALA A C 1
ATOM 659 O O . ALA A 1 106 ? 25.70733 45.90498 41.22299 1.000 14.07478 106 ALA A O 1
ATOM 661 N N . VAL A 1 107 ? 24.47096 44.63842 39.82898 1.000 10.54552 107 VAL A N 1
ATOM 662 C CA . VAL A 1 107 ? 24.71016 43.42382 40.60115 1.000 11.52132 107 VAL A CA 1
ATOM 663 C C . VAL A 1 107 ? 25.92179 42.63507 40.09764 1.000 14.04239 107 VAL A C 1
ATOM 664 O O . VAL A 1 107 ? 26.44588 41.79470 40.83305 1.000 15.10328 107 VAL A O 1
ATOM 668 N N . ARG A 1 108 ? 26.40259 42.89309 38.88837 1.000 15.46791 108 ARG A N 1
ATOM 669 C CA . ARG A 1 108 ? 27.26206 41.84929 38.31605 1.000 15.37514 108 ARG A CA 1
ATOM 670 C C . ARG A 1 108 ? 28.60324 41.72280 39.04602 1.000 15.28291 108 ARG A C 1
ATOM 671 O O . ARG A 1 108 ? 29.12422 40.60947 39.14629 1.000 18.15170 108 ARG A O 1
ATOM 679 N N . GLU A 1 109 ? 29.14164 42.81441 39.60347 1.000 13.84176 109 GLU A N 1
ATOM 680 C CA . GLU A 1 109 ? 30.42628 42.68329 40.29037 1.000 15.59409 109 GLU A CA 1
ATOM 681 C C . GLU A 1 109 ? 30.26263 41.86234 41.54963 1.000 17.90126 109 GLU A C 1
ATOM 682 O O . GLU A 1 109 ? 31.03976 40.93330 41.82213 1.000 19.72417 109 GLU A O 1
ATOM 688 N N . ALA A 1 110 ? 29.21141 42.15082 42.31061 1.000 15.85408 110 ALA A N 1
ATOM 689 C CA . ALA A 1 110 ? 28.93008 41.30659 43.45411 1.000 17.45081 110 ALA A CA 1
ATOM 690 C C . ALA A 1 110 ? 28.64821 39.87867 43.00476 1.000 19.76034 110 ALA A C 1
ATOM 691 O O . ALA A 1 110 ? 29.11545 38.91943 43.63121 1.000 21.32952 110 ALA A O 1
ATOM 693 N N . ALA A 1 111 ? 27.93095 39.70775 41.88477 1.000 18.19757 111 ALA A N 1
ATOM 694 C CA . ALA A 1 111 ? 27.60590 38.32721 41.45918 1.000 18.18659 111 ALA A CA 1
ATOM 695 C C . ALA A 1 111 ? 28.85110 37.54887 41.05520 1.000 18.51722 111 ALA A C 1
ATOM 696 O O . ALA A 1 111 ? 28.88139 36.32461 41.19483 1.000 18.08247 111 ALA A O 1
ATOM 698 N N . ALA A 1 112 ? 29.89411 38.23378 40.58014 1.000 18.30600 112 ALA A N 1
ATOM 699 C CA . ALA A 1 112 ? 31.09417 37.54307 40.13326 1.000 19.81606 112 ALA A CA 1
ATOM 700 C C . ALA A 1 112 ? 31.80862 36.83275 41.26786 1.000 23.43901 112 ALA A C 1
ATOM 701 O O . ALA A 1 112 ? 32.69371 36.01992 40.99299 1.000 22.24535 112 ALA A O 1
ATOM 703 N N . ALA A 1 113 ? 31.44807 37.11007 42.51441 1.000 20.40459 113 ALA A N 1
ATOM 704 C CA . ALA A 1 113 ? 32.06267 36.49323 43.67401 1.000 18.56086 113 ALA A CA 1
ATOM 705 C C . ALA A 1 113 ? 31.19835 35.41337 44.31409 1.000 21.34014 113 ALA A C 1
ATOM 706 O O . ALA A 1 113 ? 31.61064 34.82860 45.31217 1.000 22.10841 113 ALA A O 1
ATOM 708 N N . PHE A 1 114 ? 30.02980 35.10344 43.76082 1.000 18.15629 114 PHE A N 1
ATOM 709 C CA . PHE A 1 114 ? 29.15863 34.08597 44.33726 1.000 14.84432 114 PHE A CA 1
ATOM 710 C C . PHE A 1 114 ? 29.58532 32.69532 43.90833 1.000 18.21554 114 PHE A C 1
ATOM 711 O O . PHE A 1 114 ? 29.92663 32.48950 42.74600 1.000 19.25581 114 PHE A O 1
ATOM 719 N N . LYS A 1 115 ? 29.51825 31.74328 44.85450 1.000 19.14938 115 LYS A N 1
ATOM 720 C CA . LYS A 1 115 ? 29.80577 30.33555 44.60958 1.000 18.42201 115 LYS A CA 1
ATOM 721 C C . LYS A 1 115 ? 28.60476 29.59650 44.03978 1.000 18.72280 115 LYS A C 1
ATOM 722 O O . LYS A 1 115 ? 28.77936 28.56099 43.39027 1.000 21.76607 115 LYS A O 1
ATOM 728 N N . SER A 1 116 ? 27.38508 30.10237 44.26780 1.000 19.20288 116 SER A N 1
ATOM 729 C CA . SER A 1 116 ? 26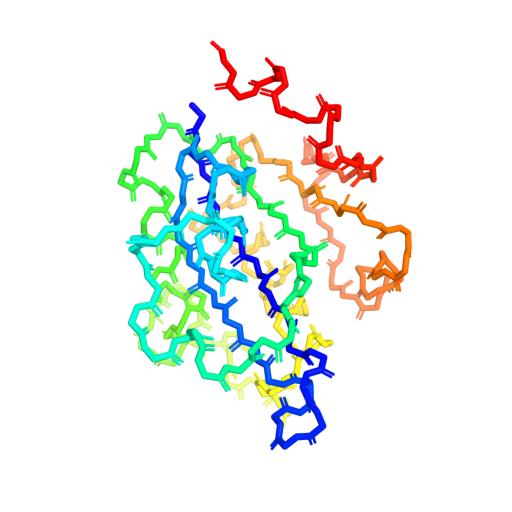.19345 29.42973 43.77906 1.000 18.26726 116 SER A CA 1
ATOM 730 C C . SER A 1 116 ? 25.09462 30.47029 43.62691 1.000 16.58504 116 SER A C 1
ATOM 731 O O . SER A 1 116 ? 25.00795 31.41565 44.41546 1.000 15.80925 116 SER A O 1
ATOM 734 N N . PHE A 1 117 ? 24.23920 30.25505 42.62663 1.000 15.98627 117 PHE A N 1
ATOM 735 C CA . PHE A 1 117 ? 23.02128 31.03169 42.47683 1.000 15.23358 117 PHE A CA 1
ATOM 736 C C . PHE A 1 117 ? 21.77451 30.16967 42.69661 1.000 12.03307 117 PHE A C 1
ATOM 737 O O . PHE A 1 117 ? 20.65304 30.65641 42.51575 1.000 13.69302 117 PHE A O 1
ATOM 745 N N . SER A 1 118 ? 21.93428 28.89683 43.06875 1.000 12.02417 118 SER A N 1
ATOM 746 C CA . SER A 1 118 ? 20.82548 27.95546 43.08433 1.000 12.18208 118 SER A CA 1
ATOM 747 C C . SER A 1 118 ? 20.30120 27.74205 44.48602 1.000 11.95897 118 SER A C 1
ATOM 748 O O . SER A 1 118 ? 21.08722 27.66587 45.44080 1.000 11.96985 118 SER A O 1
ATOM 751 N N . GLY A 1 119 ? 18.97200 27.62719 44.60299 1.000 11.35903 119 GLY A N 1
ATOM 752 C CA . GLY A 1 119 ? 18.35376 27.30321 45.87852 1.000 12.92394 119 GLY A CA 1
ATOM 753 C C . GLY A 1 119 ? 18.02126 28.53989 46.70058 1.000 12.22796 119 GLY A C 1
ATOM 754 O O . GLY A 1 119 ? 18.60164 29.61934 46.51780 1.000 12.29772 119 GLY A O 1
ATOM 755 N N . VAL A 1 120 ? 17.14908 28.33887 47.71127 1.000 9.77629 120 VAL A N 1
ATOM 756 C CA A VAL A 1 120 ? 16.70848 29.44766 48.55905 0.520 12.28590 120 VAL A CA 1
ATOM 757 C CA B VAL A 1 120 ? 16.71630 29.47722 48.53469 0.480 12.27120 120 VAL A CA 1
ATOM 758 C C . VAL A 1 120 ? 17.89312 30.13254 49.23234 1.000 10.90734 120 VAL A C 1
ATOM 759 O O . VAL A 1 120 ? 17.93824 31.37397 49.36599 1.000 12.16993 120 VAL A O 1
ATOM 766 N N . ALA A 1 121 ? 18.84209 29.33517 49.75997 1.000 11.34307 121 ALA A N 1
ATOM 767 C CA . ALA A 1 121 ? 19.93907 29.97370 50.49118 1.000 9.49013 121 ALA A CA 1
ATOM 768 C C . ALA A 1 121 ? 20.67038 30.97276 49.59250 1.000 11.69065 121 ALA A C 1
ATOM 769 O O . ALA A 1 121 ? 21.03104 32.08617 50.02945 1.000 12.63524 121 ALA A O 1
ATOM 771 N N . SER A 1 122 ? 20.96736 30.54938 48.34592 1.000 10.71183 122 SER A N 1
ATOM 772 C CA . SER A 1 122 ? 21.64338 31.44850 47.41336 1.000 9.87695 122 SER A CA 1
ATOM 773 C C . SER A 1 122 ? 20.76817 32.62254 47.00541 1.000 10.51044 122 SER A C 1
ATOM 774 O O . SER A 1 122 ? 21.27439 33.73662 46.87802 1.000 10.18812 122 SER A O 1
ATOM 777 N N . LYS A 1 123 ? 19.47163 32.38836 46.73887 1.000 10.15284 123 LYS A N 1
ATOM 778 C CA . LYS A 1 123 ? 18.66427 33.53186 46.29711 1.000 10.55696 123 LYS A CA 1
ATOM 779 C C . LYS A 1 123 ? 18.53745 34.56647 47.41641 1.000 9.74817 123 LYS A C 1
ATOM 780 O O . LYS A 1 123 ? 18.42771 35.77818 47.13629 1.000 10.87189 123 LYS A O 1
ATOM 786 N N . ILE A 1 124 ? 18.50911 34.12618 48.68501 1.000 9.40126 124 ILE A N 1
ATOM 787 C CA . ILE A 1 124 ? 18.40405 35.09509 49.78535 1.000 9.79584 124 ILE A CA 1
ATOM 788 C C . ILE A 1 124 ? 19.73131 35.81637 49.99939 1.000 11.19622 124 ILE A C 1
ATOM 789 O O . ILE A 1 124 ? 19.78066 37.03224 50.22254 1.000 11.16701 124 ILE A O 1
ATOM 794 N N . LYS A 1 125 ? 20.85261 35.08306 49.94451 1.000 11.84379 125 LYS A N 1
ATOM 795 C CA A LYS A 1 125 ? 22.13655 35.76212 50.03045 0.378 10.19171 125 LYS A CA 1
ATOM 796 C CA B LYS A 1 125 ? 22.14500 35.75676 50.02843 0.622 10.13609 125 LYS A CA 1
ATOM 797 C C . LYS A 1 125 ? 22.27724 36.80758 48.93671 1.000 11.13157 125 LYS A C 1
ATOM 798 O O . LYS A 1 125 ? 22.78729 37.92090 49.18003 1.000 10.64381 125 LYS A O 1
ATOM 803 N N . LEU A 1 126 ? 21.84546 36.46149 47.72158 1.000 10.84248 126 LEU A N 1
ATOM 804 C CA . LEU A 1 126 ? 21.88059 37.41813 46.61069 1.000 9.60229 126 LEU A CA 1
ATOM 805 C C . LEU A 1 126 ? 20.99493 38.62748 46.89125 1.000 10.90298 126 LEU A C 1
ATOM 806 O O . LEU A 1 126 ? 21.4197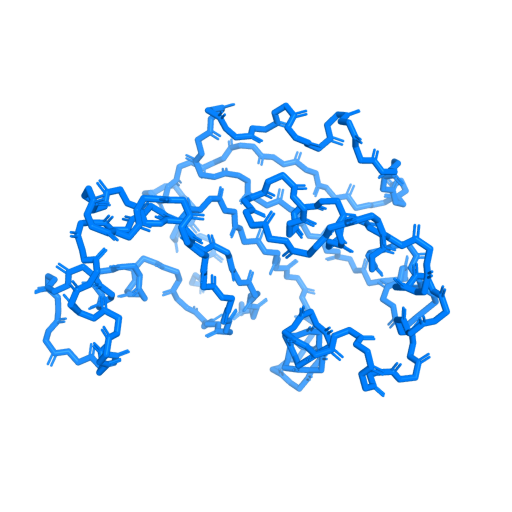7 39.78059 46.65774 1.000 11.39769 126 LEU A O 1
ATOM 811 N N . VAL A 1 127 ? 19.76063 38.40495 47.38633 1.000 10.89108 127 VAL A N 1
ATOM 812 C CA . VAL A 1 127 ? 18.89249 39.57928 47.53984 1.000 9.60050 127 VAL A CA 1
ATOM 813 C C . VAL A 1 127 ? 19.37698 40.48236 48.68815 1.000 10.70738 127 VAL A C 1
ATOM 814 O O . VAL A 1 127 ? 19.26268 41.71170 48.60181 1.000 10.85047 127 VAL A O 1
ATOM 818 N N . TYR A 1 128 ? 19.91886 39.91478 49.78090 1.000 9.88633 128 TYR A N 1
ATOM 819 C CA . TYR A 1 128 ? 20.50824 40.78035 50.82204 1.000 11.86858 128 TYR A CA 1
ATOM 820 C C . TYR A 1 128 ? 21.71462 41.54689 50.28928 1.000 12.62590 128 TYR A C 1
ATOM 821 O O . TYR A 1 128 ? 21.93812 42.72311 50.64833 1.000 12.17692 128 TYR A O 1
ATOM 830 N N . THR A 1 129 ? 22.50089 40.89560 49.41342 1.000 10.07653 129 THR A N 1
ATOM 831 C CA . THR A 1 129 ? 23.57930 41.61343 48.75710 1.000 10.67652 129 THR A CA 1
ATOM 832 C C . THR A 1 129 ? 23.00675 42.77649 47.94953 1.000 11.46115 129 THR A C 1
ATOM 833 O O . THR A 1 129 ? 23.51672 43.89975 48.00349 1.000 11.70978 129 THR A O 1
ATOM 837 N N . MET A 1 130 ? 21.94690 42.51215 47.18819 1.000 10.64894 130 MET A N 1
ATOM 838 C CA . MET A 1 130 ? 21.36061 43.57605 46.36679 1.000 8.98962 130 MET A CA 1
ATOM 839 C C . MET A 1 130 ? 20.88027 44.73219 47.22037 1.000 11.57249 130 MET A C 1
ATOM 840 O O . MET A 1 130 ? 20.99424 45.89177 46.82257 1.000 10.44820 130 MET A O 1
ATOM 845 N N . LEU A 1 131 ? 20.24456 44.42327 48.34340 1.000 11.31111 131 LEU A N 1
ATOM 846 C CA . LEU A 1 131 ? 19.68833 45.48432 49.18700 1.000 10.76856 131 LEU A CA 1
ATOM 847 C C . LEU A 1 131 ? 20.78217 46.37289 49.73345 1.000 13.50199 131 LEU A C 1
ATOM 848 O O . LEU A 1 131 ? 20.48537 47.48535 50.17937 1.000 11.26415 131 LEU A O 1
ATOM 853 N N . ASN A 1 132 ? 22.03107 45.91768 49.69185 1.000 10.90252 132 ASN A N 1
ATOM 854 C CA . ASN A 1 132 ? 23.16109 46.74911 50.10984 1.000 11.22792 132 ASN A CA 1
ATOM 855 C C . ASN A 1 132 ? 23.80444 47.54088 48.96984 1.000 13.65253 132 ASN A C 1
ATOM 856 O O . ASN A 1 132 ? 24.69069 48.36980 49.22396 1.000 13.29717 132 ASN A O 1
ATOM 861 N N . LEU A 1 133 ? 23.35899 47.34043 47.69874 1.000 12.19101 133 LEU A N 1
ATOM 862 C CA . LEU A 1 133 ? 23.98122 48.03673 46.58044 1.000 10.60029 133 LEU A CA 1
ATOM 863 C C . LEU A 1 133 ? 23.41373 49.44780 46.46193 1.000 11.62116 133 LEU A C 1
ATOM 864 O O . LEU A 1 133 ? 22.24938 49.68496 46.80940 1.000 11.80247 133 LEU A O 1
ATOM 869 N N . PRO A 1 134 ? 24.22158 50.39704 45.94371 1.000 12.53567 134 PRO A N 1
ATOM 870 C CA . PRO A 1 134 ? 23.72268 51.77001 45.75188 1.000 12.52623 134 PRO A CA 1
ATOM 871 C C . PRO A 1 134 ? 22.42233 51.87183 45.01053 1.000 13.48420 134 PRO A C 1
ATOM 872 O O . PRO A 1 134 ? 21.63425 52.77726 45.32704 1.000 14.76259 134 PRO A O 1
ATOM 876 N N . ALA A 1 135 ? 22.14613 50.96269 44.05139 1.000 12.68151 135 ALA A N 1
ATOM 877 C CA . ALA A 1 135 ? 20.90040 51.05890 43.28884 1.000 14.39923 135 ALA A CA 1
ATOM 878 C C . ALA A 1 135 ? 19.65872 50.97620 44.17056 1.000 12.43256 135 ALA A C 1
ATOM 879 O O . ALA A 1 135 ? 18.61920 51.55344 43.82925 1.000 14.15909 135 ALA A O 1
ATOM 881 N N . TRP A 1 136 ? 19.73312 50.26458 45.31484 1.000 11.04615 136 TRP A N 1
ATOM 882 C CA . TRP A 1 136 ? 18.56192 50.08366 46.16686 1.000 10.17952 136 TRP A CA 1
ATOM 883 C C . TRP A 1 136 ? 18.76905 50.42659 47.63643 1.000 11.20332 136 TRP A C 1
ATOM 884 O O . TRP A 1 136 ? 17.78703 50.42419 48.36410 1.000 12.60887 136 TRP A O 1
ATOM 895 N N . ASN A 1 137 ? 19.98166 50.72706 48.09791 1.000 13.11648 137 ASN A N 1
ATOM 896 C CA . ASN A 1 137 ? 20.19029 50.73672 49.53845 1.000 11.33494 137 ASN A CA 1
ATOM 897 C C . ASN A 1 137 ? 19.69556 52.01276 50.20660 1.000 12.87168 137 ASN A C 1
ATOM 898 O O . ASN A 1 137 ? 19.82645 52.11548 51.42843 1.000 14.44348 137 ASN A O 1
ATOM 903 N N . SER A 1 138 ? 19.13511 52.95392 49.44948 1.000 12.22217 138 SER A N 1
ATOM 904 C CA . SER A 1 138 ? 18.50525 54.11793 50.03171 1.000 12.69471 138 SER A CA 1
ATOM 905 C C . SER A 1 138 ? 16.99313 53.99293 50.08067 1.000 14.00709 138 SER A C 1
ATOM 906 O O . SER A 1 138 ? 16.31959 54.92965 50.51599 1.000 16.55042 138 SER A O 1
ATOM 909 N N . LEU A 1 139 ? 16.42417 52.88334 49.61542 1.000 11.41003 139 LEU A N 1
ATOM 910 C CA . LEU A 1 139 ? 14.97933 52.75703 49.56238 1.000 13.28250 139 LEU A CA 1
ATOM 911 C C . LEU A 1 139 ? 14.44377 52.24718 50.90984 1.000 14.69182 139 LEU A C 1
ATOM 912 O O . LEU A 1 139 ? 15.15176 51.57074 51.66114 1.000 13.03519 139 LEU A O 1
ATOM 917 N N . ASN A 1 140 ? 13.18574 52.60260 51.22940 1.000 12.87669 140 ASN A N 1
ATOM 918 C CA . ASN A 1 140 ? 12.61447 52.23424 52.51925 1.000 13.58890 140 ASN A CA 1
ATOM 919 C C . ASN A 1 140 ? 11.90454 50.90062 52.36684 1.000 14.55747 140 ASN A C 1
ATOM 920 O O . ASN A 1 140 ? 10.67621 50.82895 52.23460 1.000 16.46433 140 ASN A O 1
ATOM 925 N N . LEU A 1 141 ? 12.69236 49.82552 52.38120 1.000 11.69478 141 LEU A N 1
ATOM 926 C CA . LEU A 1 141 ? 12.20336 48.50382 51.99319 1.000 13.55011 141 LEU A CA 1
ATOM 927 C C . LEU A 1 141 ? 12.04156 47.63121 53.22507 1.000 15.37841 141 LEU A C 1
ATOM 928 O O . LEU A 1 141 ? 12.73454 47.82682 54.24218 1.000 14.99701 141 LEU A O 1
ATOM 933 N N . THR A 1 142 ? 11.12386 46.66142 53.11334 1.000 12.46506 142 THR A N 1
ATOM 934 C CA . THR A 1 142 ? 10.85182 45.66101 54.14934 1.000 13.86456 142 THR A CA 1
ATOM 935 C C . THR A 1 142 ? 11.04554 44.28751 53.55887 1.000 14.72525 142 THR A C 1
ATOM 936 O O . THR A 1 142 ? 10.52023 44.01172 52.47356 1.000 13.16605 142 THR A O 1
ATOM 940 N N . VAL A 1 143 ? 11.78215 43.44373 54.28353 1.000 11.73520 143 VAL A N 1
ATOM 941 C CA . VAL A 1 143 ? 11.91959 42.02777 53.95518 1.000 10.71328 143 VAL A CA 1
ATOM 942 C C . VAL A 1 143 ? 10.91209 41.29490 54.82293 1.000 14.31071 143 VAL A C 1
ATOM 943 O O . VAL A 1 143 ? 11.03448 41.31094 56.05407 1.000 14.11481 143 VAL A O 1
ATOM 947 N N . ASN A 1 144 ? 9.92152 40.66460 54.19679 1.000 12.73325 144 ASN A N 1
ATOM 948 C CA . ASN A 1 144 ? 8.88306 39.94293 54.91276 1.000 12.87194 144 ASN A CA 1
ATOM 949 C C . ASN A 1 144 ? 9.03724 38.44723 54.68615 1.000 12.97748 144 ASN A C 1
ATOM 950 O O . ASN A 1 144 ? 8.70778 37.94388 53.60283 1.000 12.77893 144 ASN A O 1
ATOM 955 N N . TYR A 1 145 ? 9.47104 37.72211 55.72357 1.000 14.07641 145 TYR A N 1
ATOM 956 C CA . TYR A 1 145 ? 9.39755 36.27222 55.67439 1.000 14.44922 145 TYR A CA 1
ATOM 957 C C . TYR A 1 145 ? 7.99476 35.81820 56.00814 1.000 18.49435 145 TYR A C 1
ATOM 958 O O . TYR A 1 145 ? 7.37702 36.36103 56.91411 1.000 16.60500 145 TYR A O 1
ATOM 967 N N . PHE A 1 146 ? 7.47840 34.83326 55.25851 1.000 16.39027 146 PHE A N 1
ATOM 968 C CA . PHE A 1 146 ? 6.13601 34.35171 55.55320 1.000 18.08873 146 PHE A CA 1
ATOM 969 C C . PHE A 1 146 ? 6.13151 33.25877 56.59664 1.000 23.81061 146 PHE A C 1
ATOM 970 O O . PHE A 1 146 ? 5.07520 32.99138 57.19496 1.000 22.58545 146 PHE A O 1
ATOM 978 N N . SER A 1 147 ? 7.30115 32.69217 56.88011 1.000 20.61588 147 SER A N 1
ATOM 979 C CA A SER A 1 147 ? 7.44663 31.70169 57.93525 0.546 23.27300 147 SER A CA 1
ATOM 980 C CA B SER A 1 147 ? 7.43064 31.73770 57.97047 0.454 23.26898 147 SER A CA 1
ATOM 981 C C . SER A 1 147 ? 8.83307 31.82229 58.55849 1.000 24.83116 147 SER A C 1
ATOM 982 O O . SER A 1 147 ? 9.81520 32.11013 57.85546 1.000 23.41439 147 SER A O 1
ATOM 987 N N . SER A 1 148 ? 8.91008 31.57146 59.88647 1.000 25.78436 148 SER A N 1
ATOM 988 C CA . SER A 1 148 ? 10.18928 31.55142 60.59667 1.000 17.53757 148 SER A CA 1
ATOM 989 C C . SER A 1 148 ? 11.14135 30.49811 60.04134 1.000 17.03357 148 SER A C 1
ATOM 990 O O . SER A 1 148 ? 12.35691 30.64820 60.17842 1.000 20.69038 148 SER A O 1
ATOM 993 N N . LYS A 1 149 ? 10.58651 29.47923 59.39001 1.000 17.97250 149 LYS A N 1
ATOM 994 C CA . LYS A 1 149 ? 11.23719 28.39411 58.64051 1.000 19.21765 149 LYS A CA 1
ATOM 995 C C . LYS A 1 149 ? 12.43101 28.86984 57.81509 1.000 18.98714 149 LYS A C 1
ATOM 996 O O . LYS A 1 149 ? 13.43426 28.17117 57.67167 1.000 15.47656 149 LYS A O 1
ATOM 1000 N N . TYR A 1 150 ? 12.32715 30.07542 57.23239 1.000 15.45207 150 TYR A N 1
ATOM 1001 C CA . TYR A 1 150 ? 13.31462 30.55301 56.27941 1.000 14.12815 150 TYR A CA 1
ATOM 1002 C C . TYR A 1 150 ? 14.16072 31.71409 56.80236 1.000 11.21897 150 TYR A C 1
ATOM 1003 O O . TYR A 1 150 ? 15.14993 32.10564 56.16211 1.000 13.55665 150 TYR A O 1
ATOM 1012 N N . ALA A 1 151 ? 13.81756 32.24738 57.97292 1.000 15.30447 151 ALA A N 1
ATOM 1013 C CA . ALA A 1 151 ? 14.41713 33.53435 58.35339 1.000 15.82876 151 ALA A CA 1
ATOM 1014 C C . ALA A 1 151 ? 15.89583 33.41670 58.68388 1.000 18.02269 151 ALA A C 1
ATOM 1015 O O . ALA A 1 151 ? 16.63530 34.40229 58.59129 1.000 16.90849 151 ALA A O 1
ATOM 1017 N N . HIS A 1 152 ? 16.35277 32.22904 59.07787 1.000 15.38562 152 HIS A N 1
ATOM 1018 C CA . HIS A 1 152 ? 17.77066 32.07610 59.40836 1.000 18.54252 152 HIS A CA 1
ATOM 1019 C C . HIS A 1 152 ? 18.67271 32.32820 58.22221 1.000 16.78085 152 HIS A C 1
ATOM 1020 O O . HIS A 1 152 ? 19.85411 32.62427 58.43010 1.000 17.57441 152 HIS A O 1
ATOM 1027 N N . HIS A 1 153 ? 18.16878 32.18798 56.97479 1.000 15.11345 153 HIS A N 1
ATOM 1028 C CA . HIS A 1 153 ? 19.03081 32.47899 55.83506 1.000 14.30590 153 HIS A CA 1
ATOM 1029 C C . HIS A 1 153 ? 19.50698 33.91858 55.87710 1.000 16.89852 153 HIS A C 1
ATOM 1030 O O . HIS A 1 153 ? 20.61925 34.22293 55.43745 1.000 16.81162 153 HIS A O 1
ATOM 1037 N N . GLY A 1 154 ? 18.66915 34.80048 56.41705 1.000 18.66300 154 GLY A N 1
ATOM 1038 C CA . GLY A 1 154 ? 19.03599 36.21206 56.48117 1.000 18.97033 154 GLY A CA 1
ATOM 1039 C C . GLY A 1 154 ? 20.19006 36.42286 57.42060 1.000 22.83083 154 GLY A C 1
ATOM 1040 O O . GLY A 1 154 ? 21.07827 37.24737 57.16118 1.000 23.62218 154 GLY A O 1
ATOM 1041 N N . GLY A 1 155 ? 20.24467 35.62084 58.48306 1.000 23.25440 155 GLY A N 1
ATOM 1042 C CA . GLY A 1 155 ? 21.36043 35.68565 59.39649 1.000 24.87105 155 GLY A CA 1
ATOM 1043 C C . GLY A 1 155 ? 22.66980 35.28171 58.78484 1.000 29.30802 155 GLY A C 1
ATOM 1044 O O . GLY A 1 155 ? 23.72220 35.74426 59.24336 1.000 34.91784 155 GLY A O 1
ATOM 1045 N N . LYS A 1 156 ? 22.64379 34.48039 57.72442 1.000 22.35852 156 LYS A N 1
ATOM 1046 C CA . LYS A 1 156 ? 23.87847 34.05785 57.08236 1.000 18.57540 156 LYS A CA 1
ATOM 1047 C C . LYS A 1 156 ? 24.20061 34.88848 55.84662 1.000 23.42648 156 LYS A C 1
ATOM 1048 O O . LYS A 1 156 ? 25.09383 34.53554 55.07516 1.000 28.57870 156 LYS A O 1
ATOM 1052 N N . SER A 1 157 ? 23.49715 36.00542 55.66047 1.000 21.96445 157 SER A N 1
ATOM 1053 C CA . SER A 1 157 ? 23.61348 36.91739 54.52554 1.000 19.83884 157 SER A CA 1
ATOM 1054 C C . SER A 1 157 ? 24.18413 38.24605 55.01154 1.000 19.85943 157 SER A C 1
ATOM 1055 O O . SER A 1 157 ? 24.17091 38.52163 56.21084 1.000 19.42461 157 SER A O 1
ATOM 1058 N N . PRO A 1 158 ? 24.66522 39.10348 54.11690 1.000 18.27346 158 PRO A N 1
ATOM 1059 C CA . PRO A 1 158 ? 25.20278 40.38445 54.58560 1.000 17.28438 158 PRO A CA 1
ATOM 1060 C C . PRO A 1 158 ? 24.13350 41.19412 55.29829 1.000 19.77223 158 PRO A C 1
ATOM 1061 O O . PRO A 1 158 ? 22.97226 41.21190 54.89433 1.000 19.88363 158 PRO A O 1
ATOM 1065 N N . SER A 1 159 ? 24.54393 41.88158 56.36130 1.000 16.89669 159 SER A N 1
ATOM 1066 C CA . SER A 1 159 ? 23.60077 42.66427 57.13889 1.000 16.73571 159 SER A CA 1
ATOM 1067 C C . SER A 1 159 ? 22.96674 43.72554 56.26344 1.000 13.58549 159 SER A C 1
ATOM 1068 O O . SER A 1 159 ? 23.63235 44.30337 55.40158 1.000 17.64241 159 SER A O 1
ATOM 1071 N N . LEU A 1 160 ? 21.70968 44.00619 56.52696 1.000 13.35209 160 LEU A N 1
ATOM 1072 C CA . LEU A 1 160 ? 20.96933 44.96752 55.72791 1.000 13.66603 160 LEU A CA 1
ATOM 1073 C C . LEU A 1 160 ? 21.20890 46.39634 56.19150 1.000 15.98697 160 LEU A C 1
ATOM 1074 O O . LEU A 1 160 ? 21.49879 46.65283 57.37146 1.000 15.36409 160 LEU A O 1
ATOM 1079 N N . PRO A 1 161 ? 21.01778 47.34433 55.29167 1.000 12.89085 161 PRO A N 1
ATOM 1080 C CA . PRO A 1 161 ? 21.04880 48.76139 55.71262 1.000 13.48830 161 PRO A CA 1
ATOM 1081 C C . PRO A 1 161 ? 20.11056 48.99363 56.89390 1.000 15.06978 161 PRO A C 1
ATOM 1082 O O . PRO A 1 161 ? 19.00135 48.43756 56.97570 1.000 13.33474 161 PRO A O 1
ATOM 1086 N N . LEU A 1 162 ? 20.55569 49.83255 57.83233 1.000 13.19254 162 LEU A N 1
ATOM 1087 C CA . LEU A 1 162 ? 19.90648 49.80281 59.14088 1.000 15.04428 162 LEU A CA 1
ATOM 1088 C C . LEU A 1 162 ? 18.49616 50.39544 59.14888 1.000 13.67309 162 LEU A C 1
ATOM 1089 O O . LEU A 1 162 ? 17.72747 50.14131 60.09584 1.000 16.52687 162 LEU A O 1
ATOM 1094 N N . HIS A 1 163 ? 18.12530 51.19329 58.15571 1.000 12.13017 163 HIS A N 1
ATOM 1095 C CA . HIS A 1 163 ? 16.77838 51.73145 58.10499 1.000 14.26081 163 HIS A CA 1
ATOM 1096 C C . HIS A 1 163 ? 15.78269 50.74410 57.53311 1.000 14.01025 163 HIS A C 1
ATOM 1097 O O . HIS A 1 163 ? 14.57669 51.00571 57.58269 1.000 15.45866 163 HIS A O 1
ATOM 1104 N N . MET A 1 164 ? 16.26043 49.63291 56.97331 1.000 13.01137 164 MET A N 1
ATOM 1105 C CA . MET A 1 164 ? 15.33337 48.66558 56.39264 1.000 11.68525 164 MET A CA 1
ATOM 1106 C C . MET A 1 164 ? 14.77329 47.76915 57.48501 1.000 13.78019 164 MET A C 1
ATOM 1107 O O . MET A 1 164 ? 15.35232 47.62406 58.55933 1.000 18.22270 164 MET A O 1
ATOM 1112 N N . LYS A 1 165 ? 13.60304 47.21328 57.23681 1.000 12.38339 165 LYS A N 1
ATOM 1113 C CA . LYS A 1 165 ? 12.92443 46.38924 58.23261 1.000 14.23674 165 LYS A CA 1
ATOM 1114 C C . LYS A 1 165 ? 12.98317 44.93561 57.79550 1.000 16.74319 165 LYS A C 1
ATOM 1115 O O . LYS A 1 165 ? 12.84181 44.65016 56.60657 1.000 16.11118 165 LYS A O 1
ATOM 1117 N N . VAL A 1 166 ? 13.16938 44.01943 58.74870 1.000 15.81052 166 VAL A N 1
ATOM 1118 C CA . VA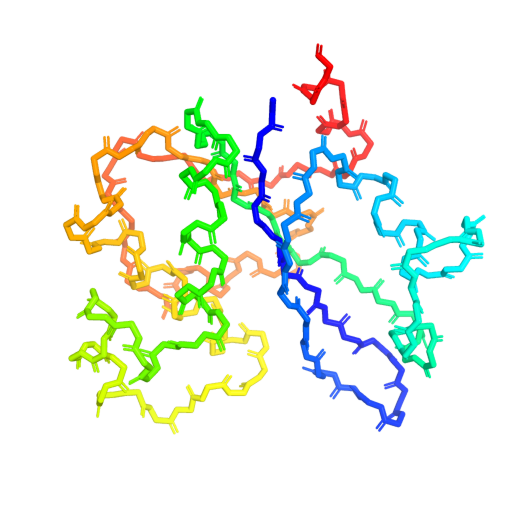L A 1 166 ? 12.98274 42.59356 58.50187 1.000 13.59838 166 VAL A CA 1
ATOM 1119 C C . VAL A 1 166 ? 11.91508 42.10947 59.46532 1.000 17.79447 166 VAL A C 1
ATOM 1120 O O . VAL A 1 166 ? 11.95231 42.43882 60.66043 1.000 17.04120 166 VAL A O 1
ATOM 1124 N N . GLN A 1 167 ? 10.99189 41.30591 58.96732 1.000 14.34119 167 GLN A N 1
ATOM 1125 C CA . GLN A 1 167 ? 9.91588 40.81969 59.81647 1.000 14.92058 167 GLN A CA 1
ATOM 1126 C C . GLN A 1 167 ? 9.47705 39.44529 59.35688 1.000 17.66152 167 GLN A C 1
ATOM 1127 O O . GLN A 1 167 ? 9.72708 39.03193 58.22842 1.000 15.20105 167 GLN A O 1
ATOM 1133 N N . VAL A 1 168 ? 8.84777 38.72232 60.27595 1.000 19.90876 168 VAL A N 1
ATOM 1134 C CA . VAL A 1 168 ? 8.14741 37.48613 59.96634 1.000 16.68087 168 VAL A CA 1
ATOM 1135 C C . VAL A 1 168 ? 6.66279 37.75481 60.15106 1.000 20.67735 168 VAL A C 1
ATOM 1136 O O . VAL A 1 168 ? 6.21027 38.03858 61.26197 1.000 21.48279 168 VAL A O 1
ATOM 1140 N N . CYS A 1 169 ? 5.90900 37.68623 59.06488 1.000 18.64085 169 CYS A N 1
ATOM 1141 C CA A CYS A 1 169 ? 4.48256 38.00129 59.06666 0.581 20.54097 169 CYS A CA 1
ATOM 1142 C CA B CYS A 1 169 ? 4.47905 37.99471 59.05961 0.419 20.56088 169 CYS A CA 1
ATOM 1143 C C . CYS A 1 169 ? 3.79736 37.03337 58.11535 1.000 23.73887 169 CYS A C 1
ATOM 1144 O O . CYS A 1 169 ? 4.11886 37.01773 56.93036 1.000 20.11017 169 CYS A O 1
ATOM 1149 N N . ALA A 1 170 ? 2.86674 36.24429 58.63439 1.000 23.58445 170 ALA A N 1
ATOM 1150 C CA . ALA A 1 170 ? 2.19007 35.27678 57.79154 1.000 22.02435 170 ALA A CA 1
ATOM 1151 C C . ALA A 1 170 ? 1.36452 35.97733 56.72737 1.000 17.67737 170 ALA A C 1
ATOM 1152 O O . ALA A 1 170 ? 0.89872 37.08978 56.91203 1.000 22.28288 170 ALA A O 1
ATOM 1154 N N . MET A 1 171 ? 1.05883 35.21520 55.66816 1.000 20.07162 171 MET A N 1
ATOM 1155 C CA A MET A 1 171 ? 0.33154 35.75485 54.52033 0.359 21.64229 171 MET A CA 1
ATOM 1156 C CA B MET A 1 171 ? 0.32743 35.74471 54.51637 0.641 21.59064 171 MET A CA 1
ATOM 1157 C C . MET A 1 171 ? -0.99377 36.39347 54.93041 1.000 25.58334 171 MET A C 1
ATOM 1158 O O . MET A 1 171 ? -1.32963 37.50666 54.48319 1.000 30.90720 171 MET A O 1
ATOM 1167 N N . GLU A 1 172 ? -1.75461 35.70946 55.79598 1.000 24.25507 172 GLU A N 1
ATOM 1168 C CA . GLU A 1 172 ? -3.05964 36.20867 56.23286 1.000 28.16763 172 GLU A CA 1
ATOM 1169 C C . GLU A 1 172 ? -2.96519 37.55549 56.93941 1.000 27.74739 172 GLU A C 1
ATOM 1170 O O . GLU A 1 172 ? -3.91093 38.35103 56.88053 1.000 36.53477 172 GLU A O 1
ATOM 1172 N N . ASP A 1 173 ? -1.84199 37.85479 57.57760 1.000 27.68311 173 ASP A N 1
ATOM 1173 C CA . ASP A 1 173 ? -1.72133 39.15721 58.21334 1.000 30.66304 173 ASP A CA 1
ATOM 1174 C C . ASP A 1 173 ? -1.22647 40.21952 57.24414 1.000 32.36061 173 ASP A C 1
ATOM 1175 O O . ASP A 1 173 ? -1.76795 41.33450 57.19991 1.000 27.90062 173 ASP A O 1
ATOM 1180 N N . LEU A 1 174 ? -0.22380 39.89856 56.43147 1.000 24.86088 174 LEU A N 1
ATOM 1181 C CA . LEU A 1 174 ? 0.30729 40.93123 55.53818 1.000 23.40999 174 LEU A CA 1
ATOM 1182 C C . LEU A 1 174 ? -0.73037 41.42276 54.53384 1.000 28.76108 174 LEU A C 1
ATOM 1183 O O . LEU A 1 174 ? -0.69409 42.60277 54.08997 1.000 28.82251 174 LEU A O 1
ATOM 1188 N N . GLN A 1 175 ? -1.65612 40.53346 54.14068 1.000 26.99833 175 GLN A N 1
ATOM 1189 C CA . GLN A 1 175 ? -2.59642 40.89088 53.07691 1.000 28.76125 175 GLN A CA 1
ATOM 1190 C C . GLN A 1 175 ? -3.31714 42.21028 53.36100 1.000 32.14687 175 GLN A C 1
ATOM 1191 O O . GLN A 1 175 ? -3.56842 43.00189 52.43660 1.000 25.88687 175 GLN A O 1
ATOM 1194 N N . TYR A 1 176 ? -3.62879 42.48439 54.63748 1.000 29.10066 176 TYR A N 1
ATOM 1195 C CA . TYR A 1 176 ? -4.36614 43.71235 54.93836 1.000 27.45898 176 TYR A CA 1
ATOM 1196 C C . TYR A 1 176 ? -3.51526 44.94097 54.66090 1.000 31.64167 176 TYR A C 1
ATOM 1197 O O . TYR A 1 176 ? -4.04301 45.99057 54.26831 1.000 33.69780 176 TYR A O 1
ATOM 1200 N N . PHE A 1 177 ? -2.19400 44.81713 54.81473 1.000 31.00847 177 PHE A N 1
ATOM 1201 C CA . PHE A 1 177 ? -1.29522 45.92430 54.51793 1.000 29.58621 177 PHE A CA 1
ATOM 1202 C C . PHE A 1 177 ? -1.11320 46.11716 53.02126 1.000 37.09103 177 PHE A C 1
ATOM 1203 O O . PHE A 1 177 ? -0.70813 47.20384 52.58067 1.000 34.01188 177 PHE A O 1
ATOM 1211 N N . THR A 1 178 ? -1.41932 45.09739 52.21423 1.000 34.81017 178 THR A N 1
ATOM 1212 C CA . THR A 1 178 ? -1.33877 45.36050 50.77974 1.000 29.37627 178 THR A CA 1
ATOM 1213 C C . THR A 1 178 ? -2.48503 46.22624 50.26395 1.000 36.61761 178 THR A C 1
ATOM 1214 O O . THR A 1 178 ? -2.39570 46.73258 49.13914 1.000 38.75942 178 THR A O 1
ATOM 1218 N N . LYS A 1 179 ? -3.55892 46.40023 51.03444 1.000 33.93065 179 LYS A N 1
ATOM 1219 C CA . LYS A 1 179 ? -4.67346 47.23448 50.58994 1.000 36.14283 179 LYS A CA 1
ATOM 1220 C C . LYS A 1 179 ? -4.41559 48.70974 50.93181 1.000 42.42978 179 LYS A C 1
ATOM 1221 O O . LYS A 1 179 ? -5.10218 49.61702 50.42083 1.000 41.85099 179 LYS A O 1
#

InterPro domains:
  IPR000305 GIY-YIG endonuclease [PF01541] (29-101)
  IPR000305 GIY-YIG endonuclease [PS50164] (26-108)
  IPR000305 GIY-YIG endonuclease [SM00465] (27-120)
  IPR027520 Structure-specific endonuclease subunit Slx1 [MF_03100] (23-360)
  IPR035901 GIY-YIG endonuclease superfamily [G3DSA:3.40.1440.10] (25-124)
  IPR050381 SLX1 structure-specific endonuclease [PTHR20208] (17-228)

Radius of gyration: 14.6 Å; Cα contacts (8 Å, |Δi|>4): 285; chains: 1; bounding box: 39×38×27 Å

Foldseek 3Di:
DKKKWKKAFPAPVRHQFMDIGIDLFVVVQLCCLCVVDVDDHVPSVVRDDMDTFKMKDQQPDNVLSVLLRVCLVPVCPDPQRNVVVVPDPDCGGPLNSLLSSQVVCPTPSHVVTAMEIEGQDPVRCVSQVVHDDHNPNHYYYYHHSVVCRVVSD

Secondary structure (DSSP, 8-state):
--EEEEEEE--GGGTT-EEEEEES-HHHHHHHHTTSSSSS-TTGGGGPPEEEEEEEE--SSHHHHHHHHHHHH-TTT-TTTHHHHTT-S---HHHHHHHHHHHHHTSTTTTTS--EEEESSGGGTHHHHTSPPPPTTSEEEE--HHHHHHHH-

GO terms:
  GO:0044747 pre-miRNA 3'-end processing (P, IDA)
  GO:0008821 crossover junction DNA endonuclease activity (F, IDA)
  GO:0016889 DNA endonuclease activity, producing 3'-phosphomonoesters (F, IDA)
  GO:0004521 RNA endonuclease activity (F, IDA)

Sequence (153 aa):
FFACYLLTSLLSPRHKGQTYIGFTVNPRRRIRQHNGEITSGAWRTKKKRPWEMVLCIIYGFPTNVSALQFEWAWQHPRESVAVREAAAAFKSFSGVVASKIKKLVYTMLNLPAWNSLNLTVNYFSSSKYAHHGGKSPSLPLHMKVQVCCAMMEDLQYFTK

Organism: Arabidopsis thaliana (NCBI:txid3702)

B-factor: mean 18.57, std 7.85, range [8.34, 55.03]